Protein AF-A0A2E3BY83-F1 (afdb_monomer_lite)

Secondary structure (DSSP, 8-state):
---SSSHHHHHHHHHHHHHHHHHHIIIIIHHHTS---HHHHHHHHHHHTTS----PPP--------PPSS--S-PPPTTSPPP----S---GGGGTT--SSTTTT--TTSPEEGGGB-TTS--SSPPPPPHHHHHTTTTEE-B--EEEETTTEEEEE-EEHHHHHHHHHGGG--TT--

pLDDT: mean 71.08, std 17.14, range [39.66, 96.81]

Foldseek 3Di:
DDDPPPVVVVVVVVVVVVVVVVCCCVVPVVCVVQVDPPVVLVVVVVVLVPPQDDDDDDDDDDDDDDDAPDDDVDDDDPPDDPRPDRPPDDPPCNVVPDLVPSCPLPQPSFAFDQQLADPPDDDPDDDDDDNNCVVPVVFWHRDNAWDADPPRGTHHGTDGPVSVQSVQCVPNNRPPPD

Structure (mmCIF, N/CA/C/O backbone):
data_AF-A0A2E3BY83-F1
#
_entry.id   AF-A0A2E3BY83-F1
#
loop_
_atom_site.group_PDB
_atom_site.id
_atom_site.type_symbol
_atom_site.label_atom_id
_atom_site.label_alt_id
_atom_site.label_comp_id
_atom_site.label_asym_id
_atom_site.label_entity_id
_atom_site.label_seq_id
_atom_site.pdbx_PDB_ins_code
_atom_site.Cartn_x
_atom_site.Cartn_y
_atom_site.Cartn_z
_atom_site.occupancy
_atom_site.B_iso_or_equiv
_atom_site.auth_seq_id
_atom_site.auth_comp_id
_atom_site.auth_asym_id
_atom_site.auth_atom_id
_atom_site.pdbx_PDB_model_num
ATOM 1 N N . MET A 1 1 ? -33.343 -29.441 55.156 1.00 49.84 1 MET A N 1
ATOM 2 C CA . MET A 1 1 ? -33.559 -29.652 53.708 1.00 49.84 1 MET A CA 1
ATOM 3 C C . MET A 1 1 ? -34.311 -28.452 53.148 1.00 49.84 1 MET A C 1
ATOM 5 O O . MET A 1 1 ? -35.529 -28.454 53.155 1.00 49.84 1 MET A O 1
ATOM 9 N N . ALA A 1 2 ? -33.610 -27.399 52.744 1.00 51.53 2 ALA A N 1
ATOM 10 C CA . ALA A 1 2 ? -34.173 -26.290 51.971 1.00 51.53 2 ALA A CA 1
ATOM 11 C C . ALA A 1 2 ? -32.996 -25.496 51.390 1.00 51.53 2 ALA A C 1
ATOM 13 O O . ALA A 1 2 ? -32.008 -25.341 52.101 1.00 51.53 2 ALA A O 1
ATOM 14 N N . ASN A 1 3 ? -33.114 -25.064 50.126 1.00 52.59 3 ASN A N 1
ATOM 15 C CA . ASN A 1 3 ? -32.258 -24.121 49.363 1.00 52.59 3 ASN A CA 1
ATOM 16 C C . ASN A 1 3 ? -31.747 -24.611 47.993 1.00 52.59 3 ASN A C 1
ATOM 18 O O . ASN A 1 3 ? -30.945 -23.925 47.373 1.00 52.59 3 ASN A O 1
ATOM 22 N N . PHE A 1 4 ? -32.252 -25.720 47.443 1.00 53.62 4 PHE A N 1
ATOM 23 C CA . PHE A 1 4 ? -31.882 -26.138 46.076 1.00 53.62 4 PHE A CA 1
ATOM 24 C C . PHE A 1 4 ? -32.747 -25.539 44.949 1.00 53.62 4 PHE A C 1
ATOM 26 O O . PHE A 1 4 ? -32.405 -25.674 43.779 1.00 53.62 4 PHE A O 1
ATOM 33 N N . ILE A 1 5 ? -33.853 -24.856 45.269 1.00 56.00 5 ILE A N 1
ATOM 34 C CA . ILE A 1 5 ? -34.797 -24.345 44.254 1.00 56.00 5 ILE A CA 1
ATOM 35 C C . ILE A 1 5 ? -34.368 -22.973 43.694 1.00 56.00 5 ILE A C 1
ATOM 37 O O . ILE A 1 5 ? -34.734 -22.634 42.573 1.00 56.00 5 ILE A O 1
ATOM 41 N N . ASN A 1 6 ? -33.519 -22.211 44.396 1.00 59.59 6 ASN A N 1
ATOM 42 C CA . ASN A 1 6 ? -33.191 -20.836 43.991 1.00 59.59 6 ASN A CA 1
ATOM 43 C C . ASN A 1 6 ? -32.060 -20.722 42.946 1.00 59.59 6 ASN A C 1
ATOM 45 O O . ASN A 1 6 ? -31.951 -19.713 42.259 1.00 59.59 6 ASN A O 1
ATOM 49 N N . SER A 1 7 ? -31.245 -21.767 42.765 1.00 68.56 7 SER A N 1
ATOM 50 C CA . SER A 1 7 ? -30.068 -21.720 41.878 1.00 68.56 7 SER A CA 1
ATOM 51 C C . SER A 1 7 ? -30.422 -21.683 40.383 1.00 68.56 7 SER A C 1
ATOM 53 O O . SER A 1 7 ? -29.677 -21.111 39.588 1.00 68.56 7 SER A O 1
ATOM 55 N N . LYS A 1 8 ? -31.553 -22.277 39.977 1.00 77.25 8 LYS A N 1
ATOM 56 C CA . LYS A 1 8 ? -31.942 -22.327 38.556 1.00 77.25 8 LYS A CA 1
ATOM 57 C C . LYS A 1 8 ? -32.423 -20.975 38.032 1.00 77.25 8 LYS A C 1
ATOM 59 O O . LYS A 1 8 ? -32.185 -20.655 36.871 1.00 77.25 8 LYS A O 1
ATOM 64 N N . ASN A 1 9 ? -33.059 -20.180 38.889 1.00 80.31 9 ASN A N 1
ATOM 65 C CA . ASN A 1 9 ? -33.569 -18.868 38.508 1.00 80.31 9 ASN A CA 1
ATOM 66 C C . ASN A 1 9 ? -32.437 -17.841 38.398 1.00 80.31 9 ASN A C 1
ATOM 68 O O . ASN A 1 9 ? -32.457 -17.029 37.479 1.00 80.31 9 ASN A O 1
ATOM 72 N N . GLU A 1 10 ? -31.411 -17.922 39.250 1.00 82.62 10 GLU A N 1
ATOM 73 C CA . GLU A 1 10 ? -30.245 -17.039 39.126 1.00 82.62 10 GLU A CA 1
ATOM 74 C C . GLU A 1 10 ? -29.459 -17.277 37.836 1.00 82.62 10 GLU A C 1
ATOM 76 O O . GLU A 1 10 ? -29.067 -16.311 37.180 1.00 82.62 10 GLU A O 1
ATOM 81 N N . LEU A 1 11 ? -29.296 -18.541 37.423 1.00 87.62 11 LEU A N 1
ATOM 82 C CA . LEU A 1 11 ? -28.619 -18.883 36.169 1.00 87.62 11 LEU A CA 1
ATOM 83 C C . LEU A 1 11 ? -29.379 -18.343 34.943 1.00 87.62 11 LEU A C 1
ATOM 85 O O . LEU A 1 11 ? -28.775 -17.850 33.993 1.00 87.62 11 LEU A O 1
ATOM 89 N N . LEU A 1 12 ? -30.714 -18.406 34.972 1.00 91.00 12 LEU A N 1
ATOM 90 C CA . LEU A 1 12 ? -31.557 -17.870 33.901 1.00 91.00 12 LEU A CA 1
ATOM 91 C C . LEU A 1 12 ? -31.474 -16.342 33.814 1.00 91.00 12 LEU A C 1
ATOM 93 O O . LEU A 1 12 ? -31.338 -15.801 32.719 1.00 91.00 12 LEU A O 1
ATOM 97 N N . VAL A 1 13 ? -31.507 -15.643 34.951 1.00 92.38 13 VAL A N 1
ATOM 98 C CA . VAL A 1 13 ? -31.444 -14.171 34.993 1.00 92.38 13 VAL A CA 1
ATOM 99 C C . VAL A 1 13 ? -30.073 -13.649 34.549 1.00 92.38 13 VAL A C 1
ATOM 101 O O . VAL A 1 13 ? -30.002 -12.671 33.799 1.00 92.38 13 VAL A O 1
ATOM 104 N N . THR A 1 14 ? -28.984 -14.316 34.942 1.00 93.25 14 THR A N 1
ATOM 105 C CA . THR A 1 14 ? -27.629 -13.952 34.486 1.00 93.25 14 THR A CA 1
ATOM 106 C C . THR A 1 14 ? -27.425 -14.235 32.999 1.00 93.25 14 THR A C 1
ATOM 108 O O . THR A 1 14 ? -26.876 -13.396 32.288 1.00 93.25 14 THR A O 1
ATOM 111 N N . GLY A 1 15 ? -27.929 -15.361 32.484 1.00 95.69 15 GLY A N 1
ATOM 112 C CA . GLY A 1 15 ? -27.868 -15.656 31.049 1.00 95.69 15 GLY A CA 1
ATOM 113 C C . GLY A 1 15 ? -28.592 -14.608 30.197 1.00 95.69 15 GLY A C 1
ATOM 114 O O . GLY A 1 15 ? -28.068 -14.150 29.181 1.00 95.69 15 GLY A O 1
ATOM 115 N N . LEU A 1 16 ? -29.775 -14.176 30.640 1.00 95.75 16 LEU A N 1
ATOM 116 C CA . LEU A 1 16 ? -30.601 -13.216 29.906 1.00 95.75 16 LEU A CA 1
ATOM 117 C C . LEU A 1 16 ? -29.989 -11.806 29.917 1.00 95.75 16 LEU A C 1
ATOM 119 O O . LEU A 1 16 ? -30.004 -11.121 28.897 1.00 95.75 16 LEU A O 1
ATOM 123 N N . THR A 1 17 ? -29.373 -11.394 31.027 1.00 94.94 17 THR A N 1
ATOM 124 C CA . THR A 1 17 ? -28.672 -10.100 31.108 1.00 94.94 17 THR A CA 1
ATOM 125 C C . THR A 1 17 ? -27.426 -10.051 30.226 1.00 94.94 17 THR A C 1
ATOM 127 O O . THR A 1 17 ? -27.244 -9.068 29.509 1.00 94.94 17 THR A O 1
ATOM 130 N N . VAL A 1 18 ? -26.609 -11.109 30.192 1.00 96.81 18 VAL A N 1
ATOM 131 C CA . VAL A 1 18 ? -25.443 -11.178 29.289 1.00 96.81 18 VAL A CA 1
ATOM 132 C C . VAL A 1 18 ? -25.873 -11.116 27.821 1.00 96.81 18 VAL A C 1
ATOM 134 O O . VAL A 1 18 ? -25.256 -10.405 27.029 1.00 96.81 18 VAL A O 1
ATOM 137 N N . LEU A 1 19 ? -26.963 -11.799 27.460 1.00 96.56 19 LEU A N 1
ATOM 138 C CA . LEU A 1 19 ? -27.476 -11.801 26.090 1.00 96.56 19 LEU A CA 1
ATOM 139 C C . LEU A 1 19 ? -27.984 -10.416 25.664 1.00 96.56 19 LEU A C 1
ATOM 141 O O . LEU A 1 19 ? -27.670 -9.966 24.565 1.00 96.56 19 LEU A O 1
ATOM 145 N N . VAL A 1 20 ? -28.693 -9.700 26.542 1.00 96.75 20 VAL A N 1
ATOM 146 C CA . VAL A 1 20 ? -29.139 -8.321 26.270 1.00 96.75 20 VAL A CA 1
ATOM 147 C C . VAL A 1 20 ? -27.948 -7.380 26.083 1.00 96.75 20 VAL A C 1
ATOM 149 O O . VAL A 1 20 ? -27.933 -6.602 25.131 1.00 96.75 20 VAL A O 1
ATOM 152 N N . VAL A 1 21 ? -26.922 -7.477 26.934 1.00 95.94 21 VAL A N 1
ATOM 153 C CA . VAL A 1 21 ? -25.704 -6.659 26.799 1.00 95.94 21 VAL A CA 1
ATOM 154 C C . VAL A 1 21 ? -24.983 -6.958 25.483 1.00 95.94 21 VAL A C 1
ATOM 156 O O . VAL A 1 21 ? -24.575 -6.024 24.797 1.00 95.94 21 VAL A O 1
ATOM 159 N N . ALA A 1 22 ? -24.877 -8.230 25.088 1.00 95.06 22 ALA A N 1
ATOM 160 C CA . ALA A 1 22 ? -24.277 -8.611 23.813 1.00 95.06 22 ALA A CA 1
ATOM 161 C C . ALA A 1 22 ? -25.056 -8.032 22.620 1.00 95.06 22 ALA A C 1
ATOM 163 O O . ALA A 1 22 ? -24.451 -7.443 21.729 1.00 95.06 22 ALA A O 1
ATOM 164 N N . VAL A 1 23 ? -26.389 -8.123 22.619 1.00 95.81 23 VAL A N 1
ATOM 165 C CA . VAL A 1 23 ? -27.227 -7.575 21.537 1.00 95.81 23 VAL A CA 1
ATOM 166 C C . VAL A 1 23 ? -27.085 -6.055 21.431 1.00 95.81 23 VAL A C 1
ATOM 168 O O . VAL A 1 23 ? -26.954 -5.536 20.326 1.00 95.81 23 VAL A O 1
ATOM 171 N N . VAL A 1 24 ? -27.044 -5.335 22.555 1.00 93.56 24 VAL A N 1
ATOM 172 C CA . VAL A 1 24 ? -26.837 -3.876 22.550 1.00 93.56 24 VAL A CA 1
ATOM 173 C C . VAL A 1 24 ? -25.429 -3.519 22.064 1.00 93.56 24 VAL A C 1
ATOM 175 O O . VAL A 1 24 ? -25.268 -2.615 21.247 1.00 93.56 24 VAL A O 1
ATOM 178 N N . PHE A 1 25 ? -24.402 -4.240 22.514 1.00 87.94 25 PHE A N 1
ATOM 179 C CA . PHE A 1 25 ? -23.023 -3.958 22.120 1.00 87.94 25 PHE A CA 1
ATOM 180 C C . PHE A 1 25 ? -22.784 -4.239 20.627 1.00 87.94 25 PHE A C 1
ATOM 182 O O . PHE A 1 25 ? -22.268 -3.381 19.910 1.00 87.94 25 PHE A O 1
ATOM 189 N N . PHE A 1 26 ? -23.217 -5.401 20.130 1.00 85.12 26 PHE A N 1
ATOM 190 C CA . PHE A 1 26 ? -23.043 -5.774 18.724 1.00 85.12 26 PHE A CA 1
ATOM 191 C C . PHE A 1 26 ? -23.997 -5.036 17.776 1.00 85.12 26 PHE A C 1
ATOM 193 O O . PHE A 1 26 ? -23.611 -4.739 16.651 1.00 85.12 26 PHE A O 1
ATOM 200 N N . GLY A 1 27 ? -25.216 -4.708 18.215 1.00 85.44 27 GLY A N 1
ATOM 201 C CA . GLY A 1 27 ? -26.209 -4.031 17.379 1.00 85.44 27 GLY A CA 1
ATOM 202 C C . GLY A 1 27 ? -26.056 -2.511 17.312 1.00 85.44 27 GLY A C 1
ATOM 203 O O . GLY A 1 27 ? -26.393 -1.925 16.290 1.00 85.44 27 GLY A O 1
ATOM 204 N N . PHE A 1 28 ? -25.559 -1.865 18.374 1.00 81.69 28 PHE A N 1
ATOM 205 C CA . PHE A 1 28 ? -25.535 -0.398 18.473 1.00 81.69 28 PHE A CA 1
ATOM 206 C C . PHE A 1 28 ? -24.126 0.201 18.521 1.00 81.69 28 PHE A C 1
ATOM 208 O O . PHE A 1 28 ? -23.893 1.247 17.924 1.00 81.69 28 PHE A O 1
ATOM 215 N N . VAL A 1 29 ? -23.175 -0.436 19.214 1.00 76.94 29 VAL A N 1
ATOM 216 C CA . VAL A 1 29 ? -21.819 0.126 19.393 1.00 76.94 29 VAL A CA 1
ATOM 217 C C . VAL A 1 29 ? -20.901 -0.248 18.229 1.00 76.94 29 VAL A C 1
ATOM 219 O O . VAL A 1 29 ? -20.123 0.580 17.760 1.00 76.94 29 VAL A O 1
ATOM 222 N N . TYR A 1 30 ? -21.013 -1.481 17.734 1.00 72.69 30 TYR A N 1
ATOM 223 C CA . TYR A 1 30 ? -20.215 -1.974 16.611 1.00 72.69 30 TYR A CA 1
ATOM 224 C C . TYR A 1 30 ? -20.366 -1.161 15.308 1.00 72.69 30 TYR A C 1
ATOM 226 O O . TYR A 1 30 ? -19.334 -0.838 14.719 1.00 72.69 30 TYR A O 1
ATOM 234 N N . PRO A 1 31 ? -21.581 -0.773 14.858 1.00 65.00 31 PRO A N 1
ATOM 235 C CA . PRO A 1 31 ? -21.720 0.041 13.649 1.00 65.00 31 PRO A CA 1
ATOM 236 C C . PRO A 1 31 ? -21.100 1.439 13.793 1.00 65.00 31 PRO A C 1
ATOM 238 O O . PRO A 1 31 ? -20.474 1.906 12.850 1.00 65.00 31 PRO A O 1
ATOM 241 N N . GLN A 1 32 ? -21.125 2.062 14.978 1.00 62.03 32 GLN A N 1
ATOM 242 C CA . GLN A 1 32 ? -20.522 3.393 15.166 1.00 62.03 32 GLN A CA 1
ATOM 243 C C . GLN A 1 32 ? -18.989 3.412 15.092 1.00 62.03 32 GLN A C 1
ATOM 245 O O . GLN A 1 32 ? -18.398 4.458 14.825 1.00 62.03 32 GLN A O 1
ATOM 250 N N . LEU A 1 33 ? -18.318 2.274 15.302 1.00 62.38 33 LEU A N 1
ATOM 251 C CA . LEU A 1 33 ? -16.865 2.173 15.114 1.00 62.38 33 LEU A CA 1
ATOM 252 C C . LEU A 1 33 ? -16.464 2.114 13.630 1.00 62.38 33 LEU A C 1
ATOM 254 O O . LEU A 1 33 ? -15.293 2.330 13.315 1.00 62.38 33 LEU A O 1
ATOM 258 N N . CYS A 1 34 ? -17.425 1.870 12.735 1.00 59.16 34 CYS A N 1
ATOM 259 C CA . CYS A 1 34 ? -17.223 1.747 11.295 1.00 59.16 34 CYS A CA 1
ATOM 260 C C . CYS A 1 34 ? -18.291 2.502 10.481 1.00 59.16 34 CYS A C 1
ATOM 262 O O . CYS A 1 34 ? -18.546 2.108 9.347 1.00 59.16 34 CYS A O 1
ATOM 264 N N . ASP A 1 35 ? -18.928 3.548 11.024 1.00 45.22 35 ASP A N 1
ATOM 265 C CA . ASP A 1 35 ? -19.995 4.269 10.316 1.00 45.22 35 ASP A CA 1
ATOM 266 C C . ASP A 1 35 ? -19.402 5.023 9.116 1.00 45.22 35 ASP A C 1
ATOM 268 O O . ASP A 1 35 ? -18.864 6.131 9.214 1.00 45.22 35 ASP A O 1
ATOM 272 N N . VAL A 1 36 ? -19.460 4.362 7.963 1.00 52.16 36 VAL A N 1
ATOM 273 C CA . VAL A 1 36 ? -19.137 4.916 6.658 1.00 52.16 36 VAL A CA 1
ATOM 274 C C . VAL A 1 36 ? -20.428 5.448 6.060 1.00 52.16 36 VAL A C 1
ATOM 276 O O . VAL A 1 36 ? -21.404 4.725 5.901 1.00 52.16 36 VAL A O 1
ATOM 279 N N . ASN A 1 37 ? -20.418 6.724 5.689 1.00 48.38 37 ASN A N 1
ATOM 280 C CA . ASN A 1 37 ? -21.431 7.304 4.819 1.00 48.38 37 ASN A CA 1
ATOM 281 C C . ASN A 1 37 ? -21.383 6.568 3.464 1.00 48.38 37 ASN A C 1
ATOM 283 O O . ASN A 1 37 ? -20.441 6.778 2.699 1.00 48.38 37 ASN A O 1
ATOM 287 N N . GLU A 1 38 ? -22.359 5.697 3.178 1.00 55.22 38 GLU A N 1
ATOM 288 C CA . GLU A 1 38 ? -22.443 4.907 1.932 1.00 55.22 38 GLU A CA 1
ATOM 289 C C . GLU A 1 38 ? -22.319 5.773 0.668 1.00 55.22 38 GLU A C 1
ATOM 291 O O . GLU A 1 38 ? -21.748 5.339 -0.331 1.00 55.22 38 GLU A O 1
ATOM 296 N N . ASN A 1 39 ? -22.746 7.038 0.734 1.00 57.28 39 ASN A N 1
ATOM 297 C CA . ASN A 1 39 ? -22.648 7.973 -0.388 1.00 57.28 39 ASN A CA 1
ATOM 298 C C . ASN A 1 39 ? -21.200 8.336 -0.769 1.00 57.28 39 ASN A C 1
ATOM 300 O O . ASN A 1 39 ? -20.967 8.780 -1.887 1.00 57.28 39 ASN A O 1
ATOM 304 N N . PHE A 1 40 ? -20.218 8.151 0.121 1.00 58.00 40 PHE A N 1
ATOM 305 C CA . PHE A 1 40 ? -18.818 8.496 -0.158 1.00 58.00 40 PHE A CA 1
ATOM 306 C C . PHE A 1 40 ? -18.055 7.371 -0.875 1.00 58.00 40 PHE A C 1
ATOM 308 O O . PHE A 1 40 ? -17.113 7.635 -1.617 1.00 58.00 40 PHE A O 1
ATOM 315 N N . ALA A 1 41 ? -18.458 6.111 -0.676 1.00 53.12 41 ALA A N 1
ATOM 316 C CA . ALA A 1 41 ? -17.801 4.968 -1.308 1.00 53.12 41 ALA A CA 1
ATOM 317 C C . ALA A 1 41 ? -18.088 4.898 -2.819 1.00 53.12 41 ALA A C 1
ATOM 319 O O . ALA A 1 41 ? -17.179 4.613 -3.596 1.00 53.12 41 ALA A O 1
ATOM 320 N N . ALA A 1 42 ? -19.319 5.223 -3.234 1.00 59.47 42 ALA A N 1
ATOM 321 C CA . ALA A 1 42 ? -19.728 5.194 -4.639 1.00 59.47 42 ALA A CA 1
ATOM 322 C C . ALA A 1 42 ? -19.018 6.260 -5.499 1.00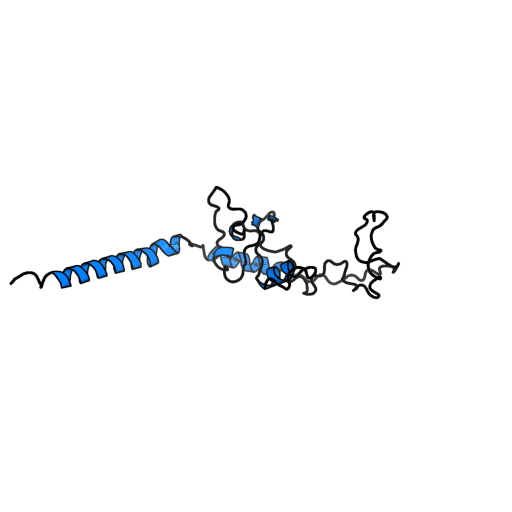 59.47 42 ALA A C 1
ATOM 324 O O . ALA A 1 42 ? -18.639 5.979 -6.632 1.00 59.47 42 ALA A O 1
ATOM 325 N N . GLU A 1 43 ? -18.763 7.459 -4.960 1.00 61.88 43 GLU A N 1
ATOM 326 C CA . GLU A 1 43 ? -18.076 8.530 -5.706 1.00 61.88 43 GLU A CA 1
ATOM 327 C C . GLU A 1 43 ? -16.576 8.234 -5.925 1.00 61.88 43 GLU A C 1
ATOM 329 O O . GLU A 1 43 ? -15.951 8.746 -6.857 1.00 61.88 43 GLU A O 1
ATOM 334 N N . MET A 1 44 ? -15.973 7.385 -5.087 1.00 58.44 44 MET A N 1
ATOM 335 C CA . MET A 1 44 ? -14.543 7.078 -5.158 1.00 58.44 44 MET A CA 1
ATOM 336 C C . MET A 1 44 ? -14.214 5.984 -6.188 1.00 58.44 44 MET A C 1
ATOM 338 O O . MET A 1 44 ? -13.160 6.060 -6.821 1.00 58.44 44 MET A O 1
ATOM 342 N N . GLU A 1 45 ? -15.110 5.015 -6.419 1.00 58.47 45 GLU A N 1
ATOM 343 C CA . GLU A 1 45 ? -14.933 4.004 -7.478 1.00 58.47 45 GLU A CA 1
ATOM 344 C C . GLU A 1 45 ? -14.971 4.621 -8.886 1.00 58.47 45 GLU A C 1
ATOM 346 O O . GLU A 1 45 ? -14.155 4.250 -9.732 1.00 58.47 45 GLU A O 1
ATOM 351 N N . GLU A 1 46 ? -15.823 5.625 -9.127 1.00 56.84 46 GLU A N 1
ATOM 352 C CA . GLU A 1 46 ? -15.895 6.310 -10.428 1.00 56.84 46 GLU A CA 1
ATOM 353 C C . GLU A 1 46 ? -14.586 7.048 -10.770 1.00 56.84 46 GLU A C 1
ATOM 355 O O . GLU A 1 46 ? -14.161 7.082 -11.924 1.00 56.84 46 GLU A O 1
ATOM 360 N N . ARG A 1 47 ? -13.878 7.587 -9.767 1.00 54.03 47 ARG A N 1
ATOM 361 C CA . ARG A 1 47 ? -12.610 8.304 -9.994 1.00 54.03 47 ARG A CA 1
ATOM 362 C C . ARG A 1 47 ? -11.402 7.389 -10.179 1.00 54.03 47 ARG A C 1
ATOM 364 O O . ARG A 1 47 ? -10.461 7.783 -10.863 1.00 54.03 47 ARG A O 1
ATOM 371 N N . ILE A 1 48 ? -11.411 6.187 -9.600 1.00 55.53 48 ILE A N 1
ATOM 372 C CA . ILE A 1 48 ? -10.321 5.209 -9.770 1.00 55.53 48 ILE A CA 1
ATOM 373 C C . ILE A 1 48 ? -10.395 4.549 -11.159 1.00 55.53 48 ILE A C 1
ATOM 375 O O . ILE A 1 48 ? -9.357 4.242 -11.742 1.00 55.53 48 ILE A O 1
ATOM 379 N N . GLY A 1 49 ? -11.595 4.415 -11.737 1.00 48.31 49 GLY A N 1
ATOM 380 C CA . GLY A 1 49 ? -11.792 3.876 -13.089 1.00 48.31 49 GLY A CA 1
ATOM 381 C C . GLY A 1 49 ? -11.249 4.743 -14.236 1.00 48.31 49 GLY A C 1
ATOM 382 O O . GLY A 1 49 ? -11.112 4.240 -15.345 1.00 48.31 49 GLY A O 1
ATOM 383 N N . MET A 1 50 ? -10.905 6.014 -13.994 1.00 43.53 50 MET A N 1
ATOM 384 C CA . MET A 1 50 ? -10.434 6.948 -15.034 1.00 43.53 50 MET A CA 1
ATOM 385 C C . MET A 1 50 ? -8.903 7.079 -15.144 1.00 43.53 50 MET A C 1
ATOM 387 O O . MET A 1 50 ? -8.419 7.872 -15.945 1.00 43.53 50 MET A O 1
ATOM 391 N N . ALA A 1 51 ? -8.116 6.332 -14.360 1.00 47.91 51 ALA A N 1
ATOM 392 C CA . ALA A 1 51 ? -6.647 6.411 -14.404 1.00 47.91 51 ALA A CA 1
ATOM 393 C C . ALA A 1 51 ? -5.985 5.463 -15.428 1.00 47.91 51 ALA A C 1
ATOM 395 O O . ALA A 1 51 ? -4.761 5.444 -15.530 1.00 47.91 51 ALA A O 1
ATOM 396 N N . GLY A 1 52 ? -6.771 4.682 -16.173 1.00 41.44 52 GLY A N 1
ATOM 397 C CA . GLY A 1 52 ? -6.292 3.813 -17.249 1.00 41.44 52 GLY A CA 1
ATOM 398 C C . GLY A 1 52 ? -6.775 4.302 -18.608 1.00 41.44 52 GLY A C 1
ATOM 399 O O . GLY A 1 52 ? -7.612 3.642 -19.209 1.00 41.44 52 GLY A O 1
ATOM 400 N N . ASP A 1 53 ? -6.307 5.468 -19.056 1.00 39.66 53 ASP A N 1
ATOM 401 C CA . ASP A 1 53 ? -6.466 5.880 -20.454 1.00 39.66 53 ASP A CA 1
ATOM 402 C C . ASP A 1 53 ? -5.190 5.505 -21.216 1.00 39.66 53 ASP A C 1
ATOM 404 O O . ASP A 1 53 ? -4.075 5.886 -20.839 1.00 39.66 53 ASP A O 1
ATOM 408 N N . GLU A 1 54 ? -5.373 4.663 -22.228 1.00 50.91 54 GLU A N 1
ATOM 409 C CA . GLU A 1 54 ? -4.341 4.040 -23.046 1.00 50.91 54 GLU A CA 1
ATOM 410 C C . GLU A 1 54 ? -3.640 5.120 -23.878 1.00 50.91 54 GLU A C 1
ATOM 412 O O . GLU A 1 54 ? -4.217 5.722 -24.783 1.00 50.91 54 GLU A O 1
ATOM 417 N N . ARG A 1 55 ? -2.370 5.393 -23.571 1.00 46.41 55 ARG A N 1
ATOM 418 C CA . ARG A 1 55 ? -1.554 6.273 -24.406 1.00 46.41 55 ARG A CA 1
ATOM 419 C C . ARG A 1 55 ? -1.080 5.468 -25.615 1.00 46.41 55 ARG A C 1
ATOM 421 O O . ARG A 1 55 ? -0.214 4.616 -25.466 1.00 46.41 55 ARG A O 1
ATOM 428 N N . GLU A 1 56 ? -1.662 5.736 -26.783 1.00 49.75 56 GLU A N 1
ATOM 429 C CA . GLU A 1 56 ? -1.175 5.221 -28.068 1.00 49.75 56 GLU A CA 1
ATOM 430 C C . GLU A 1 56 ? 0.287 5.649 -28.286 1.00 49.75 56 GLU A C 1
ATOM 432 O O . GLU A 1 56 ? 0.627 6.835 -28.224 1.00 49.75 56 GLU A O 1
ATOM 437 N N . ASP A 1 57 ? 1.150 4.657 -28.503 1.00 48.53 57 ASP A N 1
ATOM 438 C CA . ASP A 1 57 ? 2.595 4.811 -28.625 1.00 48.53 57 ASP A CA 1
ATOM 439 C C . ASP A 1 57 ? 2.993 5.565 -29.904 1.00 48.53 57 ASP A C 1
ATOM 441 O O . ASP A 1 57 ? 2.786 5.115 -31.035 1.00 48.53 57 ASP A O 1
ATOM 445 N N . GLU A 1 58 ? 3.636 6.718 -29.721 1.00 50.84 58 GLU A N 1
ATOM 446 C CA . GLU A 1 58 ? 4.362 7.426 -30.770 1.00 50.84 58 GLU A CA 1
ATOM 447 C C . GLU A 1 58 ? 5.703 6.709 -31.008 1.00 50.84 58 GLU A C 1
ATOM 449 O O . GLU A 1 58 ? 6.545 6.612 -30.113 1.00 50.84 58 GLU A O 1
ATOM 454 N N . ASN A 1 59 ? 5.903 6.184 -32.220 1.00 43.44 59 ASN A N 1
ATOM 455 C CA . ASN A 1 59 ? 7.127 5.489 -32.631 1.00 43.44 59 ASN A CA 1
ATOM 456 C C . ASN A 1 59 ? 8.344 6.434 -32.598 1.00 43.44 59 ASN A C 1
ATOM 458 O O . ASN A 1 59 ? 8.636 7.123 -33.576 1.00 43.44 59 ASN A O 1
ATOM 462 N N . VAL A 1 60 ? 9.082 6.449 -31.487 1.00 46.41 60 VAL A N 1
ATOM 463 C CA . VAL A 1 60 ? 10.373 7.139 -31.374 1.00 46.41 60 VAL A CA 1
ATOM 464 C C . VAL A 1 60 ? 11.496 6.177 -31.765 1.00 46.41 60 VAL A C 1
ATOM 466 O O . VAL A 1 60 ? 11.867 5.279 -31.011 1.00 46.41 60 VAL A O 1
ATOM 469 N N . GLU A 1 61 ? 12.067 6.387 -32.949 1.00 42.47 61 GLU A N 1
ATOM 470 C CA . GLU A 1 61 ? 13.208 5.631 -33.473 1.00 42.47 61 GLU A CA 1
ATOM 471 C C . GLU A 1 61 ? 14.497 6.012 -32.705 1.00 42.47 61 GLU A C 1
ATOM 473 O O . GLU A 1 61 ? 15.135 7.040 -32.952 1.00 42.47 61 GLU A O 1
ATOM 478 N N . LEU A 1 62 ? 14.866 5.209 -31.701 1.00 50.22 62 LEU A N 1
ATOM 479 C CA . LEU A 1 62 ? 16.053 5.413 -30.864 1.00 50.22 62 LEU A CA 1
ATOM 480 C C . LEU A 1 62 ? 17.265 4.667 -31.441 1.00 50.22 62 LEU A C 1
ATOM 482 O O . LEU A 1 62 ? 17.350 3.445 -31.394 1.00 50.22 62 LEU A O 1
ATOM 486 N N . ASN A 1 63 ? 18.238 5.433 -31.939 1.00 40.44 63 ASN A N 1
ATOM 487 C CA . ASN A 1 63 ? 19.493 4.943 -32.516 1.00 40.44 63 ASN A CA 1
ATOM 488 C C . ASN A 1 63 ? 20.274 4.010 -31.557 1.00 40.44 63 ASN A C 1
ATOM 490 O O . ASN A 1 63 ? 20.681 4.406 -30.457 1.00 40.44 63 ASN A O 1
ATOM 494 N N . GLU A 1 64 ? 20.515 2.775 -32.006 1.00 49.31 64 GLU A N 1
ATOM 495 C CA . GLU A 1 64 ? 21.223 1.710 -31.292 1.00 49.31 64 GLU A CA 1
ATOM 496 C C . GLU A 1 64 ? 22.738 1.965 -31.216 1.00 49.31 64 GLU A C 1
ATOM 498 O O . GLU A 1 64 ? 23.514 1.598 -32.098 1.00 49.31 64 GLU A O 1
ATOM 503 N N . SER A 1 65 ? 23.210 2.518 -30.100 1.00 42.50 65 SER A N 1
ATOM 504 C CA . SER A 1 65 ? 24.615 2.389 -29.700 1.00 42.50 65 SER A CA 1
ATOM 505 C C . SER A 1 65 ? 24.692 1.626 -28.380 1.00 42.50 65 SER A C 1
ATOM 507 O O . SER A 1 65 ? 24.395 2.190 -27.328 1.00 42.50 65 SER A O 1
ATOM 509 N N . LYS A 1 66 ? 25.048 0.335 -28.466 1.00 43.44 66 LYS A N 1
ATOM 510 C CA . LYS A 1 66 ? 25.444 -0.605 -27.392 1.00 43.44 66 LYS A CA 1
ATOM 511 C C . LYS A 1 66 ? 25.405 -0.007 -25.976 1.00 43.44 66 LYS A C 1
ATOM 513 O O . LYS A 1 66 ? 26.403 0.532 -25.497 1.00 43.44 66 LYS A O 1
ATOM 518 N N . ARG A 1 67 ? 24.255 -0.114 -25.305 1.00 43.16 67 ARG A N 1
ATOM 519 C CA . ARG A 1 67 ? 24.091 0.323 -23.913 1.00 43.16 67 ARG A CA 1
ATOM 520 C C . ARG A 1 67 ? 24.297 -0.866 -22.982 1.00 43.16 67 ARG A C 1
ATOM 522 O O . ARG A 1 67 ? 23.668 -1.906 -23.141 1.00 43.16 67 ARG A O 1
ATOM 529 N N . TYR A 1 68 ? 25.195 -0.707 -22.018 1.00 40.28 68 TYR A N 1
ATOM 530 C CA . TYR A 1 68 ? 25.356 -1.654 -20.921 1.00 40.28 68 TYR A CA 1
ATOM 531 C C . TYR A 1 68 ? 24.130 -1.566 -20.006 1.00 40.28 68 TYR A C 1
ATOM 533 O O . TYR A 1 68 ? 23.756 -0.481 -19.558 1.00 40.28 68 TYR A O 1
ATOM 541 N N . VAL A 1 69 ? 23.494 -2.706 -19.740 1.00 49.59 69 VAL A N 1
ATOM 542 C CA . VAL A 1 69 ? 22.421 -2.819 -18.747 1.00 49.59 69 VAL A CA 1
ATOM 543 C C . VAL A 1 69 ? 23.061 -2.854 -17.367 1.00 49.59 69 VAL A C 1
ATOM 545 O O . VAL A 1 69 ? 23.964 -3.649 -17.131 1.00 49.59 69 VAL A O 1
ATOM 548 N N . ALA A 1 70 ? 22.550 -2.033 -16.455 1.00 52.28 70 ALA A N 1
ATOM 549 C CA . ALA A 1 70 ? 22.939 -1.955 -15.048 1.00 52.28 70 ALA A CA 1
ATOM 550 C C . ALA A 1 70 ? 24.235 -1.185 -14.744 1.00 52.28 70 ALA A C 1
ATOM 552 O O . ALA A 1 70 ? 25.195 -1.694 -14.173 1.00 52.28 70 ALA A O 1
ATOM 553 N N . SER A 1 71 ? 24.200 0.112 -15.015 1.00 43.94 71 SER A N 1
ATOM 554 C CA . SER A 1 71 ? 24.427 1.142 -13.998 1.00 43.94 71 SER A CA 1
ATOM 555 C C . SER A 1 71 ? 23.796 2.417 -14.542 1.00 43.94 71 SER A C 1
ATOM 557 O O . SER A 1 71 ? 23.855 2.659 -15.748 1.00 43.94 71 SER A O 1
ATOM 559 N N . GLY A 1 72 ? 23.171 3.241 -13.698 1.00 48.31 72 GLY A N 1
ATOM 560 C CA . GLY A 1 72 ? 22.922 4.632 -14.095 1.00 48.31 72 GLY A CA 1
ATOM 561 C C . GLY A 1 72 ? 24.239 5.301 -14.535 1.00 48.31 72 GLY A C 1
ATOM 562 O O . GLY A 1 72 ? 25.298 4.681 -14.426 1.00 48.31 72 GLY A O 1
ATOM 563 N N . PRO A 1 73 ? 24.230 6.553 -15.018 1.00 45.38 73 PRO A N 1
ATOM 564 C CA . PRO A 1 73 ? 25.461 7.293 -15.294 1.00 45.38 73 PRO A CA 1
ATOM 565 C C . PRO A 1 73 ? 26.220 7.530 -13.976 1.00 45.38 73 PRO A C 1
ATOM 567 O O . PRO A 1 73 ? 26.103 8.567 -13.334 1.00 45.38 73 PRO A O 1
ATOM 570 N N . GLY A 1 74 ? 26.940 6.513 -13.524 1.00 49.59 74 GLY A N 1
ATOM 571 C CA . GLY A 1 74 ? 27.568 6.409 -12.226 1.00 49.59 74 GLY A CA 1
ATOM 572 C C . GLY A 1 74 ? 28.966 5.850 -12.409 1.00 49.59 74 GLY A C 1
ATOM 573 O O . GLY A 1 74 ? 29.202 4.940 -13.202 1.00 49.59 74 GLY A O 1
ATOM 574 N N . TYR A 1 75 ? 29.903 6.457 -11.697 1.00 48.25 75 TYR A N 1
ATOM 575 C CA . TYR A 1 75 ? 31.311 6.103 -11.712 1.00 48.25 75 TYR A CA 1
ATOM 576 C C . TYR A 1 75 ? 31.514 4.665 -11.214 1.00 48.25 75 TYR A C 1
ATOM 578 O O . TYR A 1 75 ? 31.144 4.338 -10.086 1.00 48.25 75 TYR A O 1
ATOM 586 N N . VAL A 1 76 ? 32.126 3.815 -12.039 1.00 57.09 76 VAL A N 1
ATOM 587 C CA . VAL A 1 76 ? 32.572 2.482 -11.619 1.00 57.09 76 VAL A CA 1
ATOM 588 C C . VAL A 1 76 ? 33.952 2.638 -10.991 1.00 57.09 76 VAL A C 1
ATOM 590 O O . VAL A 1 76 ? 34.898 3.062 -11.656 1.00 57.09 76 VAL A O 1
ATOM 593 N N . ALA A 1 77 ? 34.071 2.327 -9.701 1.00 54.75 77 ALA A N 1
ATOM 594 C CA . ALA A 1 77 ? 35.356 2.386 -9.018 1.00 54.75 77 ALA A CA 1
ATOM 595 C C . ALA A 1 77 ? 36.323 1.322 -9.584 1.00 54.75 77 ALA A C 1
ATOM 597 O O . ALA A 1 77 ? 35.907 0.182 -9.820 1.00 54.75 77 ALA A O 1
ATOM 598 N N . PRO A 1 78 ? 37.610 1.656 -9.789 1.00 69.44 78 PRO A N 1
ATOM 599 C CA . PRO A 1 78 ? 38.594 0.709 -10.304 1.00 69.44 78 PRO A CA 1
ATOM 600 C C . PRO A 1 78 ? 38.736 -0.494 -9.359 1.00 69.44 78 PRO A C 1
ATOM 602 O O . PRO A 1 78 ? 38.964 -0.324 -8.163 1.00 69.44 78 PRO A O 1
ATOM 605 N N . GLY A 1 79 ? 38.597 -1.710 -9.900 1.00 77.19 79 GLY A N 1
ATOM 606 C CA . GLY A 1 79 ? 38.714 -2.970 -9.150 1.00 77.19 79 GLY A CA 1
ATOM 607 C C . GLY A 1 79 ? 37.399 -3.714 -8.891 1.00 77.19 79 GLY A C 1
ATOM 608 O O . GLY A 1 79 ? 37.434 -4.812 -8.341 1.00 77.19 79 GLY A O 1
ATOM 609 N N . TRP A 1 80 ? 36.250 -3.167 -9.300 1.00 60.75 80 TRP A N 1
ATOM 610 C CA . TRP A 1 80 ? 34.996 -3.925 -9.314 1.00 60.75 80 TRP A CA 1
ATOM 611 C C . TRP A 1 80 ? 34.955 -4.899 -10.501 1.00 60.75 80 TRP A C 1
ATOM 613 O O . TRP A 1 80 ? 35.429 -4.545 -11.583 1.00 60.75 80 TRP A O 1
ATOM 623 N N . PRO A 1 81 ? 34.414 -6.122 -10.324 1.00 61.25 81 PRO A N 1
ATOM 624 C CA . PRO A 1 81 ? 34.243 -7.063 -11.424 1.00 61.25 81 PRO A CA 1
ATOM 625 C C . PRO A 1 81 ? 33.406 -6.404 -12.520 1.00 61.25 81 PRO A C 1
ATOM 627 O O . PRO A 1 81 ? 32.382 -5.784 -12.222 1.00 61.25 81 PRO A O 1
ATOM 630 N N . GLU A 1 82 ? 33.863 -6.512 -13.771 1.00 60.53 82 GLU A N 1
ATOM 631 C CA . GLU A 1 82 ? 33.166 -5.911 -14.906 1.00 60.53 82 GLU A CA 1
ATOM 632 C C . GLU A 1 82 ? 31.684 -6.319 -14.908 1.00 60.53 82 GLU A C 1
ATOM 634 O O . GLU A 1 82 ? 31.360 -7.467 -14.567 1.00 60.53 82 GLU A O 1
ATOM 639 N N . PRO A 1 83 ? 30.772 -5.388 -15.253 1.00 55.97 83 PRO A N 1
ATOM 640 C CA . PRO A 1 83 ? 29.350 -5.681 -15.301 1.00 55.97 83 PRO A CA 1
ATOM 641 C C . PRO A 1 83 ? 29.114 -6.925 -16.159 1.00 55.97 83 PRO A C 1
ATOM 643 O O . PRO A 1 83 ? 29.765 -7.131 -17.186 1.00 55.97 83 PRO A O 1
ATOM 646 N N . ARG A 1 84 ? 28.205 -7.788 -15.685 1.00 53.97 84 ARG A N 1
ATOM 647 C CA . ARG A 1 84 ? 27.846 -9.058 -16.335 1.00 53.97 84 ARG A CA 1
ATOM 648 C C . ARG A 1 84 ? 27.641 -8.825 -17.834 1.00 53.97 84 ARG A C 1
ATOM 650 O O . ARG A 1 84 ? 27.132 -7.770 -18.210 1.00 53.97 84 ARG A O 1
ATOM 657 N N . LYS A 1 85 ? 28.039 -9.816 -18.650 1.00 54.16 85 LYS A N 1
ATOM 658 C CA . LYS A 1 85 ? 27.955 -9.796 -20.122 1.00 54.16 85 LYS A CA 1
ATOM 659 C C . LYS A 1 85 ? 26.725 -9.006 -20.591 1.00 54.16 85 LYS A C 1
ATOM 661 O O . LYS A 1 85 ? 25.643 -9.269 -20.056 1.00 54.16 85 LYS A O 1
ATOM 666 N N . PRO 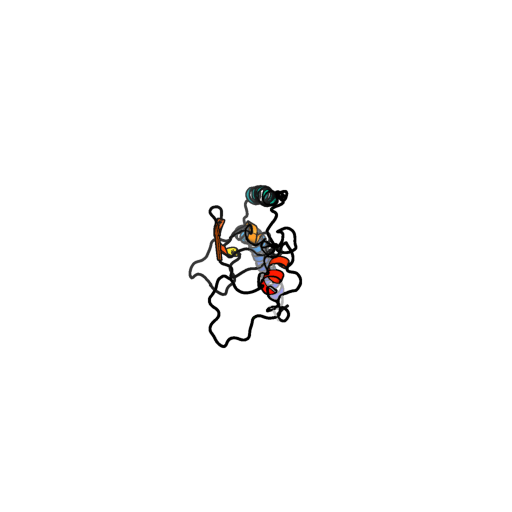A 1 86 ? 26.881 -8.077 -21.553 1.00 54.59 86 PRO A N 1
ATOM 667 C CA . PRO A 1 86 ? 25.754 -7.322 -22.079 1.00 54.59 86 PRO A CA 1
ATOM 668 C C . PRO A 1 86 ? 24.654 -8.310 -22.460 1.00 54.59 86 PRO A C 1
ATOM 670 O O . PRO A 1 86 ? 24.923 -9.307 -23.127 1.00 54.59 86 PRO A O 1
ATOM 673 N N . LEU A 1 87 ? 23.441 -8.079 -21.960 1.00 56.34 87 LEU A N 1
ATOM 674 C CA . LEU A 1 87 ? 22.277 -8.832 -22.404 1.00 56.34 87 LEU A CA 1
ATOM 675 C C . LEU A 1 87 ? 22.191 -8.650 -23.920 1.00 56.34 87 LEU A C 1
ATOM 677 O O . LEU A 1 87 ? 22.041 -7.522 -24.385 1.00 56.34 87 LEU A O 1
ATOM 681 N N . ASP A 1 88 ? 22.316 -9.748 -24.671 1.00 67.19 88 ASP A N 1
ATOM 682 C CA . ASP A 1 88 ? 22.351 -9.724 -26.142 1.00 67.19 88 ASP A CA 1
ATOM 683 C C . ASP A 1 88 ? 21.092 -9.074 -26.741 1.00 67.19 88 ASP A C 1
ATOM 685 O O . ASP A 1 88 ? 21.115 -8.609 -27.879 1.00 67.19 88 ASP A O 1
ATOM 689 N N . LYS A 1 89 ? 20.005 -9.006 -25.960 1.00 66.31 89 LYS A N 1
ATOM 690 C CA . LYS A 1 89 ? 18.827 -8.184 -26.228 1.00 66.31 89 LYS A CA 1
ATOM 691 C C . LYS A 1 89 ? 18.299 -7.590 -24.930 1.00 66.31 89 LYS A C 1
ATOM 693 O O . LYS A 1 89 ? 17.900 -8.317 -24.020 1.00 66.31 89 LYS A O 1
ATOM 698 N N . ILE A 1 90 ? 18.286 -6.267 -24.862 1.00 63.31 90 ILE A N 1
ATOM 699 C CA . ILE A 1 90 ? 17.491 -5.529 -23.887 1.00 63.31 90 ILE A CA 1
ATOM 700 C C . ILE A 1 90 ? 16.083 -5.457 -24.485 1.00 63.31 90 ILE A C 1
ATOM 702 O O . ILE A 1 90 ? 15.972 -5.054 -25.642 1.00 63.31 90 ILE A O 1
ATOM 706 N N . PRO A 1 91 ? 15.024 -5.861 -23.767 1.00 63.22 91 PRO A N 1
ATOM 707 C CA . PRO A 1 91 ? 13.659 -5.626 -24.222 1.00 63.22 91 PRO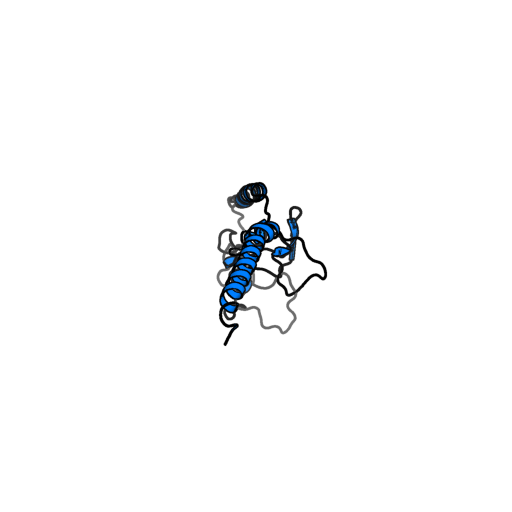 A CA 1
ATOM 708 C C . PRO A 1 91 ? 13.468 -4.141 -24.557 1.00 63.22 91 PRO A C 1
ATOM 710 O O . PRO A 1 91 ? 13.926 -3.288 -23.796 1.00 63.22 91 PRO A O 1
ATOM 713 N N . GLU A 1 92 ? 12.809 -3.818 -25.672 1.00 69.06 92 GLU A N 1
ATOM 714 C CA . GLU A 1 92 ? 12.585 -2.419 -26.080 1.00 69.06 92 GLU A CA 1
ATOM 715 C C . GLU A 1 92 ? 11.873 -1.614 -24.978 1.00 69.06 92 GLU A C 1
ATOM 717 O O . GLU A 1 92 ? 12.192 -0.449 -24.749 1.00 69.06 92 GLU A O 1
ATOM 722 N N . ASN A 1 93 ? 11.017 -2.273 -24.189 1.00 59.41 93 ASN A N 1
ATOM 723 C CA . ASN A 1 93 ? 10.288 -1.692 -23.063 1.00 59.41 93 ASN A CA 1
ATOM 724 C C . ASN A 1 93 ? 11.116 -1.503 -21.765 1.00 59.41 93 ASN A C 1
ATOM 726 O O . ASN A 1 93 ? 10.606 -0.961 -20.785 1.00 59.41 93 ASN A O 1
ATOM 730 N N . TYR A 1 94 ? 12.397 -1.893 -21.722 1.00 60.81 94 TYR A N 1
ATOM 731 C CA . TYR A 1 94 ? 13.208 -1.869 -20.490 1.00 60.81 94 TYR A CA 1
ATOM 732 C C . TYR A 1 94 ? 13.347 -0.472 -19.864 1.00 60.81 94 TYR A C 1
ATOM 734 O O . TYR A 1 94 ? 13.423 -0.333 -18.643 1.00 60.81 94 TYR A O 1
ATOM 742 N N . TYR A 1 95 ? 13.375 0.575 -20.692 1.00 60.66 95 TYR A N 1
ATOM 743 C CA . TYR A 1 95 ? 13.503 1.964 -20.236 1.00 60.66 95 TYR A CA 1
ATOM 744 C C . TYR A 1 95 ? 12.163 2.651 -19.965 1.00 60.66 95 TYR A C 1
ATOM 746 O O . TYR A 1 95 ? 12.151 3.744 -19.403 1.00 60.66 95 TYR A O 1
ATOM 754 N N . PHE A 1 96 ? 11.046 2.014 -20.313 1.00 63.44 96 PHE A N 1
ATOM 755 C CA . PHE A 1 96 ? 9.714 2.600 -20.178 1.00 63.44 96 PHE A CA 1
ATOM 756 C C . PHE A 1 96 ? 9.125 2.435 -18.774 1.00 63.44 96 PHE A C 1
ATOM 758 O O . PHE A 1 96 ? 7.975 2.794 -18.547 1.00 63.44 96 PHE A O 1
ATOM 765 N N . LEU A 1 97 ? 9.913 1.916 -17.817 1.00 63.66 97 LEU A N 1
ATOM 766 C CA . LEU A 1 97 ? 9.431 1.536 -16.484 1.00 63.66 97 LEU A CA 1
ATOM 767 C C . LEU A 1 97 ? 8.200 0.616 -16.571 1.00 63.66 97 LEU A C 1
ATOM 769 O O . LEU A 1 97 ? 7.371 0.608 -15.660 1.00 63.66 97 LEU A O 1
ATOM 773 N N . ASP A 1 98 ? 8.104 -0.146 -17.666 1.00 67.00 98 ASP A N 1
ATOM 774 C CA . ASP A 1 98 ? 7.014 -1.071 -17.922 1.00 67.00 98 ASP A CA 1
ATOM 775 C C . ASP A 1 98 ? 7.060 -2.180 -16.870 1.00 67.00 98 ASP A C 1
ATOM 777 O O . ASP A 1 98 ? 8.095 -2.800 -16.603 1.00 67.00 98 ASP A O 1
ATOM 781 N N . ASP A 1 99 ? 5.926 -2.385 -16.218 1.00 66.75 99 ASP A N 1
ATOM 782 C CA . ASP A 1 99 ? 5.763 -3.389 -15.185 1.00 66.75 99 ASP A CA 1
ATOM 783 C C . ASP A 1 99 ? 5.495 -4.791 -15.758 1.00 66.75 99 ASP A C 1
ATOM 785 O O . ASP A 1 99 ? 5.482 -5.766 -14.999 1.00 66.75 99 ASP A O 1
ATOM 789 N N . GLY A 1 100 ? 5.336 -4.901 -17.084 1.00 70.81 100 GLY A N 1
ATOM 790 C CA . GLY A 1 100 ? 5.011 -6.134 -17.798 1.00 70.81 100 GLY A CA 1
ATOM 791 C C . GLY A 1 100 ? 3.546 -6.546 -17.644 1.00 70.81 100 GLY A C 1
ATOM 792 O O . GLY A 1 100 ? 3.197 -7.689 -17.935 1.00 70.81 100 GLY A O 1
ATOM 793 N N . ALA A 1 101 ? 2.698 -5.643 -17.148 1.00 78.56 101 ALA A N 1
ATOM 794 C CA . ALA A 1 101 ? 1.296 -5.884 -16.835 1.00 78.56 101 ALA A CA 1
ATOM 795 C C . ALA A 1 101 ? 0.393 -4.710 -17.255 1.00 78.56 101 ALA A C 1
ATOM 797 O O . ALA A 1 101 ? -0.681 -4.529 -16.676 1.00 78.56 101 ALA A O 1
ATOM 798 N N . GLY A 1 102 ? 0.830 -3.909 -18.234 1.00 73.75 102 GLY A N 1
ATOM 799 C CA . GLY A 1 102 ? 0.058 -2.783 -18.764 1.00 73.75 102 GLY A CA 1
ATOM 800 C C . GLY A 1 102 ? -0.230 -1.707 -17.714 1.00 73.75 102 GLY A C 1
ATOM 801 O O . GLY A 1 102 ? -1.309 -1.126 -17.714 1.00 73.75 102 GLY A O 1
ATOM 802 N N . GLY A 1 103 ? 0.678 -1.499 -16.756 1.00 72.94 103 GLY A N 1
ATOM 803 C CA . GLY A 1 103 ? 0.510 -0.516 -15.684 1.00 72.94 103 GLY A CA 1
ATOM 804 C C . GLY A 1 103 ? -0.310 -1.003 -14.485 1.00 72.94 103 GLY A C 1
ATOM 805 O O . GLY A 1 103 ? -0.416 -0.279 -13.495 1.00 72.94 103 GLY A O 1
ATOM 806 N N . ARG A 1 104 ? -0.853 -2.230 -14.500 1.00 79.88 104 ARG A N 1
ATOM 807 C CA . ARG A 1 104 ? -1.644 -2.786 -13.381 1.00 79.8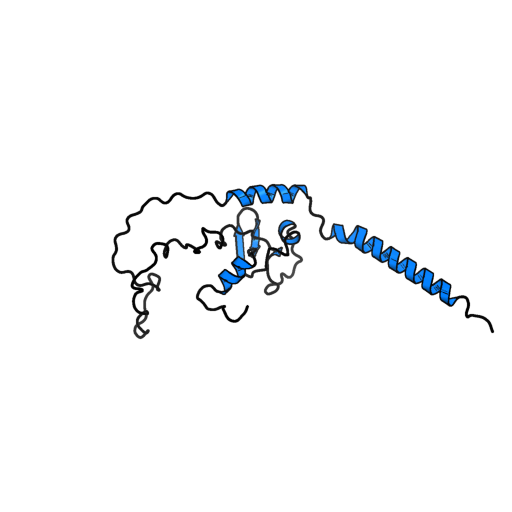8 104 ARG A CA 1
ATOM 808 C C . ARG A 1 104 ? -0.830 -2.963 -12.091 1.00 79.88 104 ARG A C 1
ATOM 810 O O . ARG A 1 104 ? -1.379 -2.919 -10.989 1.00 79.88 104 ARG A O 1
ATOM 817 N N . MET A 1 105 ? 0.478 -3.161 -12.211 1.00 84.50 105 MET A N 1
ATOM 818 C CA . MET A 1 105 ? 1.415 -3.279 -11.090 1.00 84.50 105 MET A CA 1
ATOM 819 C C . MET A 1 105 ? 2.122 -1.949 -10.792 1.00 84.50 105 MET A C 1
ATOM 821 O O . MET A 1 105 ? 2.970 -1.883 -9.895 1.00 84.50 105 MET A O 1
ATOM 825 N N . SER A 1 106 ? 1.763 -0.878 -11.508 1.00 83.31 106 SER A N 1
ATOM 826 C CA . SER A 1 106 ? 2.169 0.477 -11.174 1.00 83.31 106 SER A CA 1
ATOM 827 C C . SER A 1 106 ? 1.575 0.869 -9.830 1.00 83.31 106 SER A C 1
ATOM 829 O O . SER A 1 106 ? 0.378 0.761 -9.583 1.00 83.31 106 SER A O 1
ATOM 831 N N . ILE A 1 107 ? 2.445 1.362 -8.958 1.00 87.31 107 ILE A N 1
ATOM 832 C CA . ILE A 1 107 ? 2.089 1.836 -7.622 1.00 87.31 107 ILE A CA 1
ATOM 833 C C . ILE A 1 107 ? 1.874 3.356 -7.584 1.00 87.31 107 ILE A C 1
ATOM 835 O O . ILE A 1 107 ? 1.561 3.911 -6.536 1.00 87.31 107 ILE A O 1
ATOM 839 N N . GLN A 1 108 ? 2.066 4.045 -8.716 1.00 84.31 108 GLN A N 1
ATOM 840 C CA . GLN A 1 108 ? 2.075 5.512 -8.789 1.00 84.31 108 GLN A CA 1
ATOM 841 C C . GLN A 1 108 ? 0.689 6.131 -8.572 1.00 84.31 108 GLN A C 1
ATOM 843 O O . GLN A 1 108 ? 0.585 7.233 -8.039 1.00 84.31 108 GLN A O 1
ATOM 848 N N . HIS A 1 109 ? -0.366 5.412 -8.958 1.00 82.94 109 HIS A N 1
ATOM 849 C CA . HIS A 1 109 ? -1.758 5.860 -8.853 1.00 82.94 109 HIS A CA 1
ATOM 850 C C . HIS A 1 109 ? -2.532 5.142 -7.744 1.00 82.94 109 HIS A C 1
ATOM 852 O O . HIS A 1 109 ? -3.753 5.257 -7.657 1.00 82.94 109 HIS A O 1
ATOM 858 N N . ASN A 1 110 ? -1.831 4.403 -6.882 1.00 87.75 110 ASN A N 1
ATOM 859 C CA . ASN A 1 110 ? -2.462 3.739 -5.755 1.00 87.75 110 ASN A CA 1
ATOM 860 C C . ASN A 1 110 ? -2.929 4.752 -4.699 1.00 87.75 110 ASN A C 1
ATOM 862 O O . ASN A 1 110 ? -2.360 5.832 -4.525 1.00 87.75 110 ASN A O 1
ATOM 866 N N . LEU A 1 111 ? -3.960 4.348 -3.956 1.00 89.88 111 LEU A N 1
ATOM 867 C CA . LEU A 1 111 ? -4.509 5.102 -2.835 1.00 89.88 111 LEU A CA 1
ATOM 868 C C . LEU A 1 111 ? -3.442 5.339 -1.761 1.00 89.88 111 LEU A C 1
ATOM 870 O O . LEU A 1 111 ? -2.767 4.405 -1.320 1.00 89.88 111 LEU A O 1
ATOM 874 N N . CYS A 1 112 ? -3.340 6.585 -1.308 1.00 90.06 112 CYS A N 1
ATOM 875 C CA . CYS A 1 112 ? -2.517 6.961 -0.172 1.00 90.06 112 CYS A CA 1
ATOM 876 C C . CYS A 1 112 ? -3.376 7.077 1.084 1.00 90.06 112 CYS A C 1
ATOM 878 O O . CYS A 1 112 ? -4.326 7.853 1.108 1.00 90.06 112 CYS A O 1
ATOM 880 N N . SER A 1 113 ? -3.069 6.304 2.129 1.00 90.31 113 SER A N 1
ATOM 881 C CA . SER A 1 113 ? -3.859 6.338 3.358 1.00 90.31 113 SER A CA 1
ATOM 882 C C . SER A 1 113 ? -3.047 5.985 4.597 1.00 90.31 113 SER A C 1
ATOM 884 O O . SER A 1 113 ? -2.251 5.047 4.621 1.00 90.31 113 SER A O 1
ATOM 886 N N . LYS A 1 114 ? -3.315 6.692 5.697 1.00 88.12 114 LYS A N 1
ATOM 887 C CA . LYS A 1 114 ? -2.739 6.396 7.021 1.00 88.12 114 LYS A CA 1
ATOM 888 C C . LYS A 1 114 ? -3.188 5.034 7.561 1.00 88.12 114 LYS A C 1
ATOM 890 O O . LYS A 1 114 ? -2.495 4.444 8.381 1.00 88.12 114 LYS A O 1
ATOM 895 N N . SER A 1 115 ? -4.325 4.515 7.083 1.00 88.75 115 SER A N 1
ATOM 896 C CA . SER A 1 115 ? -4.827 3.187 7.475 1.00 88.75 115 SER A CA 1
ATOM 897 C C . SER A 1 115 ? -4.087 2.031 6.800 1.00 88.75 115 SER A C 1
ATOM 899 O O . SER A 1 115 ? -4.203 0.901 7.258 1.00 88.75 115 SER A O 1
ATOM 901 N N . CYS A 1 116 ? -3.322 2.306 5.742 1.00 89.38 116 CYS A N 1
ATOM 902 C CA . CYS A 1 116 ? -2.501 1.316 5.046 1.00 89.38 116 CYS A CA 1
ATOM 903 C C . CYS A 1 116 ? -1.065 1.253 5.579 1.00 89.38 116 CYS A C 1
ATOM 905 O O . CYS A 1 116 ? -0.253 0.514 5.033 1.00 89.38 116 CYS A O 1
ATOM 907 N N . CYS A 1 117 ? -0.730 2.014 6.622 1.00 88.12 117 CYS A N 1
ATOM 908 C CA . CYS A 1 117 ? 0.588 1.950 7.243 1.00 88.12 117 CYS A CA 1
ATOM 909 C C . CYS A 1 117 ? 0.733 0.677 8.075 1.00 88.12 117 CYS A C 1
ATOM 911 O O . CYS A 1 117 ? -0.132 0.378 8.899 1.00 88.12 117 CYS A O 1
ATOM 913 N N . SER A 1 118 ? 1.829 -0.063 7.886 1.00 83.81 118 SER A N 1
ATOM 914 C CA . SER A 1 118 ? 2.129 -1.192 8.771 1.00 83.81 118 SER A CA 1
ATOM 915 C C . SER A 1 118 ? 2.526 -0.717 10.174 1.00 83.81 118 SER A C 1
ATOM 917 O O . SER A 1 118 ? 2.977 0.413 10.378 1.00 83.81 118 SER A O 1
ATOM 919 N N . GLU A 1 119 ? 2.403 -1.615 11.150 1.00 79.31 119 GLU A N 1
ATOM 920 C CA . GLU A 1 119 ? 2.713 -1.360 12.561 1.00 79.31 119 GLU A CA 1
ATOM 921 C C . GLU A 1 119 ? 4.192 -1.059 12.842 1.00 79.31 119 GLU A C 1
ATOM 923 O O . GLU A 1 119 ? 4.528 -0.725 13.972 1.00 79.31 119 GLU A O 1
ATOM 928 N N . GLN A 1 120 ? 5.088 -1.149 11.852 1.00 70.12 120 GLN A N 1
ATOM 929 C CA . GLN A 1 120 ? 6.515 -0.867 12.051 1.00 70.12 120 GLN A CA 1
ATOM 930 C C . GLN A 1 120 ? 6.788 0.577 12.516 1.00 70.12 120 GLN A C 1
ATOM 932 O O . GLN A 1 120 ? 7.807 0.823 13.160 1.00 70.12 120 GLN A O 1
ATOM 937 N N . TYR A 1 121 ? 5.870 1.515 12.243 1.00 66.19 121 TYR A N 1
ATOM 938 C CA . TYR A 1 121 ? 5.971 2.921 12.647 1.00 66.19 121 TYR A CA 1
ATOM 939 C C . TYR A 1 121 ? 4.681 3.404 13.335 1.00 66.19 121 TYR A C 1
ATOM 941 O O . TYR A 1 121 ? 3.945 4.214 12.765 1.00 66.19 121 TYR A O 1
ATOM 949 N N . PRO A 1 122 ? 4.366 2.923 14.555 1.00 68.25 122 PRO A N 1
ATOM 950 C CA . PRO A 1 122 ? 3.144 3.320 15.232 1.00 68.25 122 PRO A CA 1
ATOM 951 C C . PRO A 1 122 ? 3.265 4.784 15.661 1.00 68.25 122 PRO A C 1
ATOM 953 O O . PRO A 1 122 ? 4.176 5.174 16.394 1.00 68.25 122 PRO A O 1
ATOM 956 N N . THR A 1 123 ? 2.344 5.621 15.194 1.00 68.81 123 THR A N 1
ATOM 957 C CA . THR A 1 123 ? 2.297 7.025 15.600 1.00 68.81 123 THR A CA 1
ATOM 958 C C . THR A 1 123 ? 1.832 7.136 17.057 1.00 68.81 123 THR A C 1
ATOM 960 O O . THR A 1 123 ? 0.917 6.419 17.462 1.00 68.81 123 THR A O 1
ATOM 963 N N . PRO A 1 124 ? 2.377 8.071 17.860 1.00 78.00 124 PRO A N 1
ATOM 964 C CA . PRO A 1 124 ? 1.986 8.233 19.266 1.00 78.00 124 PRO A CA 1
ATOM 965 C C . PRO A 1 124 ? 0.562 8.792 19.453 1.00 78.00 124 PRO A C 1
ATOM 967 O O . PRO A 1 124 ? 0.073 8.893 20.575 1.00 78.00 124 PRO A O 1
ATOM 970 N N . PHE A 1 125 ? -0.112 9.168 18.366 1.00 80.38 125 PHE A N 1
ATOM 971 C CA . PHE A 1 125 ? -1.489 9.645 18.348 1.00 80.38 125 PHE A CA 1
ATOM 972 C C . PHE A 1 125 ? -2.377 8.696 17.538 1.00 80.38 125 PHE A C 1
ATOM 974 O O . PHE A 1 125 ? -1.932 8.068 16.576 1.00 80.38 125 PHE A O 1
ATOM 981 N N . LYS A 1 126 ? -3.658 8.620 17.919 1.00 78.69 126 LYS A N 1
ATOM 982 C CA . LYS A 1 126 ? -4.668 7.855 17.181 1.00 78.69 126 LYS A CA 1
ATOM 983 C C . LYS A 1 126 ? -4.933 8.540 15.843 1.00 78.69 126 LYS A C 1
ATOM 985 O O . LYS A 1 126 ? -5.405 9.676 15.814 1.00 78.69 126 LYS A O 1
ATOM 990 N N . MET A 1 127 ? -4.618 7.860 14.747 1.00 73.81 127 MET A N 1
ATOM 991 C CA . MET A 1 127 ? -4.920 8.349 13.405 1.00 73.81 127 MET A CA 1
ATOM 992 C C . MET A 1 127 ? -6.391 8.103 13.071 1.00 73.81 127 MET A C 1
ATOM 994 O O . MET A 1 127 ? -6.977 7.107 13.494 1.00 73.81 127 MET A O 1
ATOM 998 N N . LYS A 1 128 ? -6.994 9.019 12.309 1.00 78.56 128 LYS A N 1
ATOM 999 C CA . LYS A 1 128 ? -8.342 8.819 11.774 1.00 78.56 128 LYS A CA 1
ATOM 1000 C C . LYS A 1 128 ? -8.294 7.684 10.751 1.00 78.56 128 LYS A C 1
ATOM 1002 O O . LYS A 1 128 ? -7.458 7.717 9.847 1.00 78.56 128 LYS A O 1
ATOM 1007 N N . HIS A 1 129 ? -9.175 6.700 10.904 1.00 81.19 129 HIS A N 1
ATOM 1008 C CA . HIS A 1 129 ? -9.284 5.618 9.938 1.00 81.19 129 HIS A CA 1
ATOM 1009 C C . HIS A 1 129 ? -9.925 6.094 8.639 1.00 81.19 129 HIS A C 1
ATOM 1011 O O . HIS A 1 129 ? -10.829 6.932 8.636 1.00 81.19 129 HIS A O 1
ATOM 1017 N N . ASP A 1 130 ? -9.425 5.542 7.543 1.00 82.94 130 ASP A N 1
ATOM 1018 C CA . ASP A 1 130 ? -9.951 5.757 6.211 1.00 82.94 130 ASP A CA 1
ATOM 1019 C C . ASP A 1 130 ? -11.068 4.738 5.959 1.00 82.94 130 ASP A C 1
ATOM 1021 O O . ASP A 1 130 ? -10.808 3.527 6.005 1.00 82.94 130 ASP A O 1
ATOM 1025 N N . PRO A 1 131 ? -12.309 5.201 5.736 1.00 84.62 131 PRO A N 1
ATOM 1026 C CA . PRO A 1 131 ? -13.453 4.319 5.567 1.00 84.62 131 PRO A CA 1
ATOM 1027 C C . PRO A 1 131 ? -13.317 3.416 4.336 1.00 84.62 131 PRO A C 1
ATOM 1029 O O . PRO A 1 131 ? -13.727 2.258 4.383 1.00 84.62 131 PRO A O 1
ATOM 1032 N N . TYR A 1 132 ? -12.696 3.899 3.256 1.00 85.62 132 TYR A N 1
ATOM 1033 C CA . TYR A 1 132 ? -12.570 3.133 2.018 1.00 85.62 132 TYR A CA 1
ATOM 1034 C C . TYR A 1 132 ? -11.640 1.930 2.195 1.00 85.62 132 TYR A C 1
ATOM 1036 O O . TYR A 1 132 ? -11.970 0.808 1.802 1.00 85.62 132 TYR A O 1
ATOM 1044 N N . VAL A 1 133 ? -10.503 2.146 2.860 1.00 86.12 133 VAL A N 1
ATOM 1045 C CA . VAL A 1 133 ? -9.559 1.075 3.208 1.00 86.12 133 VAL A CA 1
ATOM 1046 C C . VAL A 1 133 ? -10.203 0.103 4.192 1.00 86.12 133 VAL A C 1
ATOM 1048 O O . VAL A 1 133 ? -10.051 -1.109 4.064 1.00 86.12 133 VAL A O 1
ATOM 1051 N N . CYS A 1 134 ? -10.960 0.624 5.161 1.00 85.31 134 CYS A N 1
ATOM 1052 C CA . CYS A 1 134 ? -11.596 -0.193 6.187 1.00 85.31 134 CYS A CA 1
ATOM 1053 C C . CYS A 1 134 ? -12.703 -1.108 5.641 1.00 85.31 134 CYS A C 1
ATOM 1055 O O . CYS A 1 134 ? -12.875 -2.204 6.175 1.00 85.31 134 CYS A O 1
ATOM 1057 N N . ASN A 1 135 ? -13.392 -0.698 4.575 1.00 87.44 135 ASN A N 1
ATOM 1058 C CA . ASN A 1 135 ? -14.397 -1.511 3.886 1.00 87.44 135 ASN A CA 1
ATOM 1059 C C . ASN A 1 135 ? -13.790 -2.547 2.925 1.00 87.44 135 ASN A C 1
ATOM 1061 O O . ASN A 1 135 ? -14.471 -3.493 2.550 1.00 87.44 135 ASN A O 1
ATOM 1065 N N . ASN A 1 136 ? -12.517 -2.389 2.545 1.00 88.81 136 ASN A N 1
ATOM 1066 C CA . ASN A 1 136 ? -11.817 -3.236 1.571 1.00 88.81 136 ASN A CA 1
ATOM 1067 C C . ASN A 1 136 ? -10.537 -3.867 2.162 1.00 88.81 136 ASN A C 1
ATOM 1069 O O . ASN A 1 136 ? -9.529 -4.034 1.467 1.00 88.81 136 ASN A O 1
ATOM 1073 N N . LYS A 1 137 ? -10.545 -4.199 3.461 1.00 84.19 137 LYS A N 1
ATOM 1074 C CA . LYS A 1 137 ? -9.381 -4.765 4.182 1.00 84.19 137 LYS A CA 1
ATOM 1075 C C . LYS A 1 137 ? -8.879 -6.090 3.603 1.00 84.19 137 LYS A C 1
ATOM 1077 O O . LYS A 1 137 ? -7.748 -6.485 3.844 1.00 84.19 137 LYS A O 1
ATOM 1082 N N . ASP A 1 138 ? -9.730 -6.801 2.883 1.00 89.19 138 ASP A N 1
ATOM 1083 C CA . ASP A 1 138 ? -9.437 -8.053 2.195 1.00 89.19 138 ASP A CA 1
ATOM 1084 C C . ASP A 1 138 ? -8.650 -7.852 0.889 1.00 89.19 138 ASP A C 1
ATOM 1086 O O . ASP A 1 138 ? -7.882 -8.742 0.496 1.00 89.19 138 ASP A O 1
ATOM 1090 N N . LYS A 1 139 ? -8.809 -6.683 0.251 1.00 89.31 139 LYS A N 1
ATOM 1091 C CA . LYS A 1 139 ? -8.137 -6.304 -1.001 1.00 89.31 139 LYS A CA 1
ATOM 1092 C C . LYS A 1 139 ? -6.775 -5.665 -0.758 1.00 89.31 139 LYS A C 1
ATOM 1094 O O . LYS A 1 139 ? -5.830 -5.952 -1.495 1.00 89.31 139 LYS A O 1
ATOM 1099 N N . PHE A 1 140 ? -6.681 -4.807 0.256 1.00 91.81 140 PHE A N 1
ATOM 1100 C CA . PHE A 1 140 ? -5.469 -4.048 0.547 1.00 91.81 140 PHE A CA 1
ATOM 1101 C C . PHE A 1 140 ? -4.621 -4.713 1.623 1.00 91.81 140 PHE A C 1
ATOM 1103 O O . PHE A 1 140 ? -5.122 -5.168 2.648 1.00 91.81 140 PHE A O 1
ATOM 1110 N N . VAL A 1 141 ? -3.313 -4.718 1.401 1.00 91.75 141 VAL A N 1
ATOM 1111 C CA . VAL A 1 141 ? -2.311 -5.102 2.388 1.00 91.75 141 VAL A CA 1
ATOM 1112 C C . VAL A 1 141 ? -1.567 -3.862 2.880 1.00 91.75 141 VAL A C 1
ATOM 1114 O O . VAL A 1 141 ? -1.263 -2.963 2.085 1.00 91.75 141 VAL A O 1
ATOM 1117 N N . PRO A 1 142 ? -1.287 -3.782 4.192 1.00 89.31 142 PRO A N 1
ATOM 1118 C CA . PRO A 1 142 ? -0.539 -2.670 4.749 1.00 89.31 142 PRO A CA 1
ATOM 1119 C C . PRO A 1 142 ? 0.890 -2.660 4.195 1.00 89.31 142 PRO A C 1
ATOM 1121 O O . PRO A 1 142 ? 1.521 -3.707 4.055 1.00 89.31 142 PRO A O 1
ATOM 1124 N N . SER A 1 143 ? 1.411 -1.471 3.899 1.00 89.69 143 SER A N 1
ATOM 1125 C CA . SER A 1 143 ? 2.757 -1.274 3.369 1.00 89.69 143 SER A CA 1
ATOM 1126 C C . SER A 1 143 ? 3.531 -0.232 4.180 1.00 89.69 143 SER A C 1
ATOM 1128 O O . SER A 1 143 ? 2.961 0.586 4.903 1.00 89.69 143 SER A O 1
ATOM 1130 N N . ASN A 1 144 ? 4.857 -0.265 4.051 1.00 89.19 144 ASN A N 1
ATOM 1131 C CA . ASN A 1 144 ? 5.760 0.745 4.616 1.00 89.19 144 ASN A CA 1
ATOM 1132 C C . ASN A 1 144 ? 6.178 1.797 3.580 1.00 89.19 144 ASN A C 1
ATOM 1134 O O . ASN A 1 144 ? 7.113 2.561 3.812 1.00 89.19 144 ASN A O 1
ATOM 1138 N N . ILE A 1 145 ? 5.534 1.813 2.412 1.00 90.25 145 ILE A N 1
ATOM 1139 C CA . ILE A 1 145 ? 5.882 2.736 1.336 1.00 90.25 145 ILE A CA 1
ATOM 1140 C C . ILE A 1 145 ? 5.170 4.054 1.612 1.00 90.25 145 ILE A C 1
ATOM 1142 O O . ILE A 1 145 ? 3.945 4.123 1.547 1.00 90.25 145 ILE A O 1
ATOM 1146 N N . TYR A 1 146 ? 5.935 5.097 1.925 1.00 91.31 146 TYR A N 1
ATOM 1147 C CA . TYR A 1 146 ? 5.389 6.436 2.118 1.00 91.31 146 TYR A CA 1
ATOM 1148 C C . TYR A 1 146 ? 4.841 6.997 0.805 1.00 91.31 146 TYR A C 1
ATOM 1150 O O . TYR A 1 146 ? 5.473 6.890 -0.246 1.00 91.31 146 TYR A O 1
ATOM 1158 N N . CYS A 1 147 ? 3.690 7.650 0.888 1.00 89.38 147 CYS A N 1
ATOM 1159 C CA . CYS A 1 147 ? 3.091 8.383 -0.211 1.00 89.38 147 CYS A CA 1
ATOM 1160 C C . CYS A 1 147 ? 2.613 9.752 0.266 1.00 89.38 147 CYS A C 1
ATOM 1162 O O . CYS A 1 147 ? 2.301 9.971 1.438 1.00 89.38 147 CYS A O 1
ATOM 1164 N N . ASN A 1 148 ? 2.574 10.688 -0.672 1.00 90.69 148 ASN A N 1
ATOM 1165 C CA . ASN A 1 148 ? 2.021 12.009 -0.460 1.00 90.69 148 ASN A CA 1
ATOM 1166 C C . ASN A 1 148 ? 1.411 12.469 -1.774 1.00 90.69 148 ASN A C 1
ATOM 1168 O O . ASN A 1 148 ? 2.132 12.636 -2.760 1.00 90.69 148 ASN A O 1
ATOM 1172 N N . ASN A 1 149 ? 0.097 12.645 -1.795 1.00 83.25 149 ASN A N 1
ATOM 1173 C CA . ASN A 1 149 ? -0.587 13.189 -2.953 1.00 83.25 149 ASN A CA 1
ATOM 1174 C C . ASN A 1 149 ? -1.492 14.353 -2.537 1.00 83.25 149 ASN A C 1
ATOM 1176 O O . ASN A 1 149 ? -1.891 14.495 -1.382 1.00 83.25 149 ASN A O 1
ATOM 1180 N N . SER A 1 150 ? -1.813 15.212 -3.501 1.00 83.44 150 SER A N 1
ATOM 1181 C CA . SER A 1 150 ? -2.582 16.430 -3.241 1.00 83.44 150 SER A CA 1
ATOM 1182 C C . SER A 1 150 ? -4.039 16.172 -2.835 1.00 83.44 150 SER A C 1
ATOM 1184 O O . SER A 1 150 ? -4.697 17.097 -2.372 1.00 83.44 150 SER A O 1
ATOM 1186 N N . PHE A 1 151 ? -4.550 14.948 -3.008 1.00 77.56 151 PHE A N 1
ATOM 1187 C CA . PHE A 1 151 ? -5.970 14.619 -2.838 1.00 77.56 151 PHE A CA 1
ATOM 1188 C C . PHE A 1 151 ? -6.283 13.829 -1.558 1.00 77.56 151 PHE A C 1
ATOM 1190 O O . PHE A 1 151 ? -7.399 13.904 -1.055 1.00 77.56 151 PHE A O 1
ATOM 1197 N N . GLN A 1 152 ? -5.325 13.064 -1.040 1.00 76.44 152 GLN A N 1
ATOM 1198 C CA . GLN A 1 152 ? -5.495 12.039 -0.001 1.00 76.44 152 GLN A CA 1
ATOM 1199 C C . GLN A 1 152 ? -4.501 12.225 1.162 1.00 76.44 152 GLN A C 1
ATOM 1201 O O . GLN A 1 152 ? -4.427 11.374 2.046 1.00 76.44 152 GLN A O 1
ATOM 1206 N N . ASP A 1 153 ? -3.797 13.368 1.198 1.00 79.25 153 ASP A N 1
ATOM 1207 C CA . ASP A 1 153 ? -2.797 13.725 2.215 1.00 79.25 153 ASP A CA 1
ATOM 1208 C C . ASP A 1 153 ? -1.588 12.754 2.216 1.00 79.25 153 ASP A C 1
ATOM 1210 O O . ASP A 1 153 ? -1.411 11.897 1.346 1.00 79.25 153 ASP A O 1
ATOM 1214 N N . SER A 1 154 ? -0.686 12.953 3.170 1.00 87.31 154 SER A N 1
ATOM 1215 C CA . SER A 1 154 ? 0.461 12.100 3.461 1.00 87.31 154 SER A CA 1
ATOM 1216 C C . SER A 1 154 ? 0.055 10.830 4.219 1.00 87.31 154 SER A C 1
ATOM 1218 O O . SER A 1 154 ? -0.744 10.865 5.160 1.00 87.31 154 SER A O 1
ATOM 1220 N N . GLY A 1 155 ? 0.635 9.691 3.845 1.00 89.56 155 GLY A N 1
ATOM 1221 C CA . GLY A 1 155 ? 0.321 8.397 4.448 1.00 89.56 155 GLY A CA 1
ATOM 1222 C C . GLY A 1 155 ? 1.196 7.267 3.921 1.00 89.56 155 GLY A C 1
ATOM 1223 O O . GLY A 1 155 ? 2.320 7.493 3.470 1.00 89.56 155 GLY A O 1
ATOM 1224 N N . CYS A 1 156 ? 0.672 6.044 3.983 1.00 91.06 156 CYS A N 1
ATOM 1225 C CA . CYS A 1 156 ? 1.307 4.882 3.378 1.00 91.06 156 CYS A CA 1
ATOM 1226 C C . CYS A 1 156 ? 0.486 4.388 2.197 1.00 91.06 156 CYS A C 1
ATOM 1228 O O . CYS A 1 156 ? -0.737 4.538 2.145 1.00 91.06 156 CYS A O 1
ATOM 1230 N N . LEU A 1 157 ? 1.178 3.815 1.226 1.00 92.50 157 LEU A N 1
ATOM 1231 C CA . LEU A 1 157 ? 0.565 3.371 -0.001 1.00 92.50 157 LEU A CA 1
ATOM 1232 C C . LEU A 1 157 ? -0.247 2.102 0.257 1.00 92.50 157 LEU A C 1
ATOM 1234 O O . LEU A 1 157 ? 0.275 1.116 0.780 1.00 92.50 157 LEU A O 1
ATOM 1238 N N . CYS A 1 158 ? -1.514 2.105 -0.131 1.00 91.62 158 CYS A N 1
ATOM 1239 C CA . CYS A 1 158 ? -2.339 0.909 -0.101 1.00 91.62 158 CYS A CA 1
ATOM 1240 C C . CYS A 1 158 ? -1.964 0.026 -1.292 1.00 91.62 158 CYS A C 1
ATOM 1242 O O . CYS A 1 158 ? -2.186 0.398 -2.445 1.00 91.62 158 CYS A O 1
ATOM 1244 N N . LEU A 1 159 ? -1.373 -1.135 -1.022 1.00 93.25 159 LEU A N 1
ATOM 1245 C CA . LEU A 1 159 ? -1.025 -2.112 -2.050 1.00 93.25 159 LEU A CA 1
ATOM 1246 C C . LEU A 1 159 ? -2.094 -3.196 -2.104 1.00 93.25 159 LEU A C 1
ATOM 1248 O O . LEU A 1 159 ? -2.617 -3.601 -1.069 1.00 93.25 159 LEU A O 1
ATOM 1252 N N . THR A 1 160 ? -2.403 -3.696 -3.295 1.00 93.31 160 THR A N 1
ATOM 1253 C CA . THR A 1 1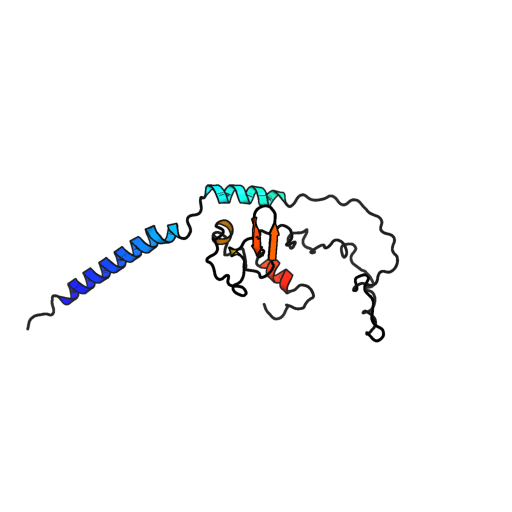60 ? -3.112 -4.979 -3.410 1.00 93.31 160 THR A CA 1
ATOM 1254 C C . THR A 1 160 ? -2.161 -6.135 -3.097 1.00 93.31 160 THR A C 1
ATOM 1256 O O . THR A 1 160 ? -0.941 -5.959 -3.106 1.00 93.31 160 THR A O 1
ATOM 1259 N N . LYS A 1 161 ? -2.698 -7.329 -2.819 1.00 91.56 161 LYS A N 1
ATOM 1260 C CA . LYS A 1 161 ? -1.877 -8.525 -2.552 1.00 91.56 161 LYS A CA 1
ATOM 1261 C C . LYS A 1 161 ? -0.903 -8.815 -3.696 1.00 91.56 161 LYS A C 1
ATOM 1263 O O . LYS A 1 161 ? 0.296 -8.893 -3.449 1.00 91.56 161 LYS A O 1
ATOM 1268 N N . ASP A 1 162 ? -1.403 -8.842 -4.929 1.00 90.06 162 ASP A N 1
ATOM 1269 C CA . ASP A 1 162 ? -0.595 -9.062 -6.133 1.00 90.06 162 ASP A CA 1
ATOM 1270 C C . ASP A 1 162 ? 0.511 -8.005 -6.269 1.00 90.06 162 ASP A C 1
ATOM 1272 O O . ASP A 1 162 ? 1.669 -8.328 -6.529 1.00 90.06 162 ASP A O 1
ATOM 1276 N N . GLN A 1 163 ? 0.176 -6.727 -6.061 1.00 90.75 163 GLN A N 1
ATOM 1277 C CA . GLN A 1 163 ? 1.152 -5.638 -6.133 1.00 90.75 163 GLN A CA 1
ATOM 1278 C C . GLN A 1 163 ? 2.206 -5.743 -5.030 1.00 90.75 163 GLN A C 1
ATOM 1280 O O . GLN A 1 163 ? 3.382 -5.506 -5.289 1.00 90.75 163 GLN A O 1
ATOM 1285 N N . SER A 1 164 ? 1.813 -6.110 -3.810 1.00 90.50 164 SER A N 1
ATOM 1286 C CA . SER A 1 164 ? 2.743 -6.328 -2.702 1.00 90.50 164 SER A CA 1
ATOM 1287 C C . SER A 1 164 ? 3.703 -7.474 -2.998 1.00 90.50 164 SER A C 1
ATOM 1289 O O . SER A 1 164 ? 4.910 -7.315 -2.827 1.00 90.50 164 SER A O 1
ATOM 1291 N N . GLU A 1 165 ? 3.192 -8.607 -3.478 1.00 88.19 165 GLU A N 1
ATOM 1292 C CA . GLU A 1 165 ? 4.009 -9.758 -3.858 1.00 88.19 165 GLU A CA 1
ATOM 1293 C C . GLU A 1 165 ? 4.978 -9.398 -4.990 1.00 88.19 165 GLU A C 1
ATOM 1295 O O . GLU A 1 165 ? 6.173 -9.682 -4.909 1.00 88.19 165 GLU A O 1
ATOM 1300 N N . TYR A 1 166 ? 4.500 -8.697 -6.016 1.00 87.12 166 TYR A N 1
ATOM 1301 C CA . TYR A 1 166 ? 5.338 -8.225 -7.114 1.00 87.12 166 TYR A CA 1
ATOM 1302 C C . TYR A 1 166 ? 6.423 -7.252 -6.647 1.00 87.12 166 TYR A C 1
ATOM 1304 O O . TYR A 1 166 ? 7.583 -7.385 -7.035 1.00 87.12 166 TYR A O 1
ATOM 1312 N N . MET A 1 167 ? 6.077 -6.298 -5.779 1.00 85.69 167 MET A N 1
ATOM 1313 C CA . MET A 1 167 ? 7.032 -5.347 -5.206 1.00 85.69 167 MET A CA 1
ATOM 1314 C C . MET A 1 167 ? 8.077 -6.038 -4.335 1.00 85.69 167 MET A C 1
ATOM 1316 O O . MET A 1 167 ? 9.239 -5.638 -4.352 1.00 85.69 167 MET A O 1
ATOM 1320 N N . TYR A 1 168 ? 7.690 -7.081 -3.610 1.00 82.75 168 TYR A N 1
ATOM 1321 C CA . TYR A 1 168 ? 8.609 -7.856 -2.789 1.00 82.75 168 TYR A CA 1
ATOM 1322 C C . TYR A 1 168 ? 9.528 -8.752 -3.631 1.00 82.75 168 TYR A C 1
ATOM 1324 O O . TYR A 1 168 ? 10.716 -8.892 -3.347 1.00 82.75 168 TYR A O 1
ATOM 1332 N N . ASN A 1 169 ? 9.002 -9.311 -4.720 1.00 81.00 169 ASN A N 1
ATOM 1333 C CA . ASN A 1 169 ? 9.746 -10.156 -5.650 1.00 81.00 169 ASN A CA 1
ATOM 1334 C C . ASN A 1 169 ? 10.564 -9.370 -6.688 1.00 81.00 169 ASN A C 1
ATOM 1336 O O . ASN A 1 169 ? 11.321 -9.973 -7.461 1.00 81.00 169 ASN A O 1
ATOM 1340 N N . ARG A 1 170 ? 10.473 -8.032 -6.711 1.00 75.06 170 ARG A N 1
ATOM 1341 C CA . ARG A 1 170 ? 11.282 -7.192 -7.603 1.00 75.06 170 ARG A CA 1
ATOM 1342 C C . ARG A 1 170 ? 12.775 -7.426 -7.363 1.00 75.06 170 ARG A C 1
ATOM 1344 O O . ARG A 1 170 ? 13.269 -7.424 -6.239 1.00 75.06 170 ARG A O 1
ATOM 1351 N N . GLY A 1 171 ? 13.508 -7.645 -8.455 1.00 65.00 171 GLY A N 1
ATOM 1352 C CA . GLY A 1 171 ? 14.942 -7.949 -8.411 1.00 65.00 171 GLY A CA 1
ATOM 1353 C C . GLY A 1 171 ? 15.284 -9.367 -7.941 1.00 65.00 171 GLY A C 1
ATOM 1354 O O . GLY A 1 171 ? 16.461 -9.664 -7.771 1.00 65.00 171 GLY A O 1
ATOM 1355 N N . GLY A 1 172 ? 14.290 -10.246 -7.748 1.00 64.69 172 GLY A N 1
ATOM 1356 C CA . GLY A 1 172 ? 14.501 -11.643 -7.356 1.00 64.69 172 GLY A CA 1
ATOM 1357 C C . GLY A 1 172 ? 14.885 -11.852 -5.888 1.00 64.69 172 GLY A C 1
ATOM 1358 O O . GLY A 1 172 ? 15.179 -12.982 -5.513 1.00 64.69 172 GLY A O 1
ATOM 1359 N N . ASN A 1 173 ? 14.852 -10.799 -5.066 1.00 59.88 173 ASN A N 1
ATOM 1360 C CA . ASN A 1 173 ? 15.302 -10.820 -3.669 1.00 59.88 173 ASN A CA 1
ATOM 1361 C C . ASN A 1 173 ? 14.265 -11.379 -2.672 1.00 59.88 173 ASN A C 1
ATOM 1363 O O . ASN A 1 173 ? 14.573 -11.485 -1.491 1.00 59.88 173 ASN A O 1
ATOM 1367 N N . GLY A 1 174 ? 13.043 -11.695 -3.118 1.00 57.81 174 GLY A N 1
ATOM 1368 C CA . GLY A 1 174 ? 11.910 -11.986 -2.230 1.00 57.81 174 GLY A CA 1
ATOM 1369 C C . GLY A 1 174 ? 11.272 -13.374 -2.344 1.00 57.81 174 GLY A C 1
ATOM 1370 O O . GLY A 1 174 ? 10.332 -13.663 -1.609 1.00 57.81 174 GLY A O 1
ATOM 1371 N N . ARG A 1 175 ? 11.777 -14.255 -3.221 1.00 58.41 175 ARG A N 1
ATOM 1372 C CA . ARG A 1 175 ? 11.111 -15.525 -3.606 1.00 58.41 175 ARG A CA 1
ATOM 1373 C C . ARG A 1 175 ? 10.982 -16.568 -2.485 1.00 58.41 175 ARG A C 1
ATOM 1375 O O . ARG A 1 175 ? 10.440 -17.638 -2.719 1.00 58.41 175 ARG A O 1
ATOM 1382 N N . GLU A 1 176 ? 11.547 -16.291 -1.321 1.00 56.16 176 GLU A N 1
ATOM 1383 C CA . GLU A 1 176 ? 11.709 -17.219 -0.198 1.00 56.16 176 GLU A CA 1
ATOM 1384 C C . GL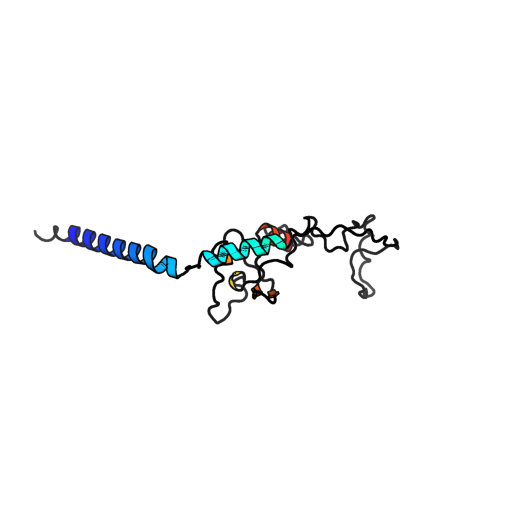U A 1 176 ? 10.871 -16.850 1.037 1.00 56.16 176 GLU A C 1
ATOM 1386 O O . GLU A 1 176 ? 10.927 -17.550 2.045 1.00 56.16 176 GLU A O 1
ATOM 1391 N N . TRP A 1 177 ? 10.081 -15.774 0.960 1.00 49.28 177 TRP A N 1
ATOM 1392 C CA . TRP A 1 177 ? 9.294 -15.248 2.085 1.00 49.28 177 TRP A CA 1
ATOM 1393 C C . TRP A 1 177 ? 7.773 -15.399 1.918 1.00 49.28 177 TRP A C 1
ATOM 1395 O O . TRP A 1 177 ? 7.030 -15.032 2.830 1.00 49.28 177 TRP A O 1
ATOM 1405 N N . PHE A 1 178 ? 7.324 -15.956 0.791 1.00 47.31 178 PHE A N 1
ATOM 1406 C CA . PHE A 1 178 ? 5.933 -16.293 0.470 1.00 47.31 178 PHE A CA 1
ATOM 1407 C C . PHE A 1 178 ? 5.875 -17.683 -0.166 1.00 47.31 178 PHE A C 1
ATOM 1409 O O . PHE A 1 178 ? 4.842 -18.363 0.026 1.00 47.31 178 PHE A O 1
#

Radius of gyration: 27.69 Å; chains: 1; bounding box: 74×46×87 Å

Sequence (178 aa):
MANFINSKNELLVTGLTVLVVAVVFFGFVYPQLCDVNENFAAEMEERIGMAGDEREDENVELNESKRYVASGPGYVAPGWPEPRKPLDKIPENYYFLDDGAGGRMSIQHNLCSKSCCSEQYPTPFKMKHDPYVCNNKDKFVPSNIYCNNSFQDSGCLCLTKDQSEYMYNRGGNGREWF